Protein AF-A0A933B957-F1 (afdb_monomer)

Sequence (175 aa):
MTDRQQDIEVRQILRGEFEHRHATAPGLLRLWTVPESESFPQLKEVIAIIRPERWQATKTRVQRLRLSACTHHRALGRGRERGLRYLPRQQAAGGVRVRYLPKRLISWIVEETHVEPLVQAIIEVNRTGGVGDGKIFILPVEETIRLRTGDRGTAALRSAPVGETLVGANHAAWQ

Solvent-accessible surface area (backbone atoms only — not comparable to full-atom values): 11618 Å² total; per-residue (Å²): 141,74,93,69,69,71,68,60,68,70,66,61,78,79,65,88,77,94,72,94,73,94,78,92,78,90,84,91,74,88,67,84,76,77,62,98,81,66,77,72,54,61,30,30,35,44,36,39,38,32,44,58,86,48,45,66,61,37,52,58,52,37,41,76,71,71,59,67,70,66,52,73,45,84,42,72,46,73,68,92,72,71,75,72,78,79,56,66,80,82,76,72,79,82,71,92,72,86,70,64,41,76,28,27,40,35,41,31,77,41,48,58,89,48,48,64,63,50,52,50,48,46,44,73,65,47,63,76,89,53,94,74,41,59,55,75,47,80,42,85,33,87,72,40,71,27,86,92,78,67,34,52,45,74,62,38,70,55,74,73,70,93,78,74,76,80,85,80,75,77,96,74,87,87,128

Nearest PDB structures (foldseek):
  2j9d-assembly4_K  TM=9.728E-01  e=3.889E-12  Methanocaldococcus jannaschii
  2j9d-assembly1_A  TM=9.660E-01  e=2.291E-11  Methanocaldococcus jannaschii
  2j9d-assembly4_L  TM=9.189E-01  e=5.337E-12  Methanocaldococcus jannaschii
  2rd5-assembly1_D  TM=8.385E-01  e=4.051E-11  Arabidopsis thaliana
  4usj-assembly1_C  TM=8.627E-01  e=1.320E-09  Chlamydomonas reinhardtii

Radius of gyration: 23.53 Å; Cα contacts (8 Å, |Δi|>4): 178; chains: 1; bounding box: 55×44×79 Å

Mean predicted aligned error: 16.0 Å

Secondary structure (DSSP, 8-state):
--TTSHHHHTTSTTS-----------SS-------TT-PPPSEEEEEEEE-GGGHHHHHHHHHTTT----EEEEEEE--SS-GGGGS-GGG-SS----PPEEEEEEEEEEEHHHHHHHHHHHHHHH--SSTT-EEEEEEEE---B-TTT--BGGGGTSPPPTT------------

pLDDT: mean 71.24, std 24.58, range [30.59, 98.0]

Foldseek 3Di:
DDDPVVVVVVPPVPDDDPDDDDDDDPDDDPPPPDPPPDDFQQKKKKKWKFAPVLVVVLLVLVVVVVQNDKDKDKDWADDPPPPPVPDDPVVPPDDDDPGTDIIMIMIGMDGPVCVVVSVVSLCVRQDPVDPGSTDIDMGGDNKDAQPVPRDMGVRSVDDDPPPDDPPDDDDDDDD

Structure (mmCIF, N/CA/C/O backbone):
data_AF-A0A933B957-F1
#
_entry.id   AF-A0A933B957-F1
#
loop_
_atom_site.group_PDB
_atom_site.id
_atom_site.type_symbol
_atom_site.label_atom_id
_atom_site.label_alt_id
_atom_site.label_comp_id
_atom_site.label_asym_id
_atom_site.label_entity_id
_atom_site.label_seq_id
_atom_site.pdbx_PDB_ins_code
_atom_site.Cartn_x
_atom_site.Cartn_y
_atom_site.Cartn_z
_atom_site.occupancy
_atom_site.B_iso_or_equiv
_atom_site.auth_seq_id
_atom_site.auth_comp_id
_atom_site.auth_asym_id
_atom_site.auth_atom_id
_atom_site.pdbx_PDB_model_num
ATOM 1 N N . MET A 1 1 ? -17.798 -2.075 -45.475 1.00 47.31 1 MET A N 1
ATOM 2 C CA . MET A 1 1 ? -17.661 -1.528 -44.108 1.00 47.31 1 MET A CA 1
ATOM 3 C C . MET A 1 1 ? -16.234 -1.029 -43.961 1.00 47.31 1 MET A C 1
ATOM 5 O O . MET A 1 1 ? -15.334 -1.829 -43.761 1.00 47.31 1 MET A O 1
ATOM 9 N N . THR A 1 2 ? -16.019 0.257 -44.237 1.00 38.81 2 THR A N 1
ATOM 10 C CA . THR A 1 2 ? -14.694 0.866 -44.431 1.00 38.81 2 THR A CA 1
ATOM 11 C C . THR A 1 2 ? -14.280 1.718 -43.236 1.00 38.81 2 THR A C 1
ATOM 13 O O . THR A 1 2 ? -14.980 2.662 -42.885 1.00 38.81 2 THR A O 1
ATOM 16 N N . ASP A 1 3 ? -13.121 1.350 -42.695 1.00 51.38 3 ASP A N 1
ATOM 17 C CA . ASP A 1 3 ? -12.005 2.012 -41.983 1.00 51.38 3 ASP A CA 1
ATOM 18 C C . ASP A 1 3 ? -11.945 3.548 -41.764 1.00 51.38 3 ASP A C 1
ATOM 20 O O . ASP A 1 3 ? -10.929 4.063 -41.31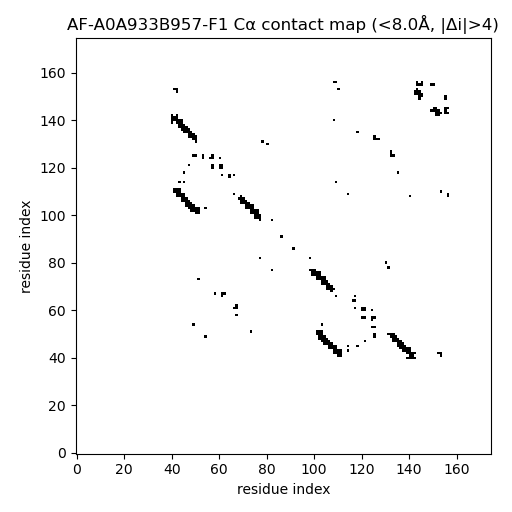9 1.00 51.38 3 ASP A O 1
ATOM 24 N N . ARG A 1 4 ? -12.992 4.328 -42.057 1.00 50.31 4 ARG A N 1
ATOM 25 C CA . ARG A 1 4 ? -13.037 5.789 -41.828 1.00 50.31 4 ARG A CA 1
ATOM 26 C C . ARG A 1 4 ? -13.941 6.218 -40.672 1.00 50.31 4 ARG A C 1
ATOM 28 O O . ARG A 1 4 ? -13.932 7.386 -40.305 1.00 50.31 4 ARG A O 1
ATOM 35 N N . GLN A 1 5 ? -14.709 5.298 -40.089 1.00 40.88 5 GLN A N 1
ATOM 36 C CA . GLN A 1 5 ? -15.617 5.603 -38.974 1.00 40.88 5 GLN A CA 1
ATOM 37 C C . GLN A 1 5 ? -14.985 5.434 -37.588 1.00 40.88 5 GLN A C 1
ATOM 39 O O . GLN A 1 5 ? -15.478 6.029 -36.638 1.00 40.88 5 GLN A O 1
ATOM 44 N N . GLN A 1 6 ? -13.865 4.713 -37.466 1.00 44.50 6 GLN A N 1
ATOM 45 C CA . GLN A 1 6 ? -13.164 4.560 -36.182 1.00 44.50 6 GLN A CA 1
ATOM 46 C C . GLN A 1 6 ? -12.259 5.754 -35.828 1.00 44.50 6 GLN A C 1
ATOM 48 O O . GLN A 1 6 ? -11.933 5.944 -34.660 1.00 44.50 6 GLN A O 1
ATOM 53 N N . ASP A 1 7 ? -11.916 6.611 -36.795 1.00 43.97 7 ASP A N 1
ATOM 54 C CA . ASP A 1 7 ? -11.011 7.753 -36.579 1.00 43.97 7 ASP A CA 1
ATOM 55 C C . ASP A 1 7 ? -11.698 9.019 -36.025 1.00 43.97 7 ASP A C 1
ATOM 57 O O . ASP A 1 7 ? -11.021 9.953 -35.586 1.00 43.97 7 ASP A O 1
ATOM 61 N N . ILE A 1 8 ? -13.037 9.067 -35.999 1.00 42.41 8 ILE A N 1
ATOM 62 C CA . ILE A 1 8 ? -13.790 10.232 -35.497 1.00 42.41 8 ILE A CA 1
ATOM 63 C C . ILE A 1 8 ? -14.070 10.111 -33.986 1.00 42.41 8 ILE A C 1
ATOM 65 O O . ILE A 1 8 ? -13.986 11.113 -33.276 1.00 42.41 8 ILE A O 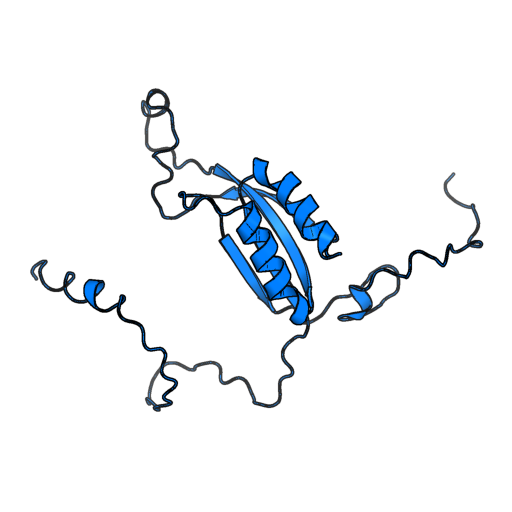1
ATOM 69 N N . GLU A 1 9 ? -14.273 8.899 -33.456 1.00 40.62 9 GLU A N 1
ATOM 70 C CA . GLU A 1 9 ? -14.511 8.681 -32.015 1.00 40.62 9 GLU A CA 1
ATOM 71 C C . GLU A 1 9 ? -13.270 8.924 -31.143 1.00 40.62 9 GLU A C 1
ATOM 73 O O . GLU A 1 9 ? -13.386 9.329 -29.987 1.00 40.62 9 GLU A O 1
ATOM 78 N N . VAL A 1 10 ? -12.062 8.750 -31.687 1.00 40.19 10 VAL A N 1
ATOM 79 C CA . VAL A 1 10 ? -10.824 8.910 -30.904 1.00 40.19 10 VAL A CA 1
ATOM 80 C C . VAL A 1 10 ? -10.488 10.388 -30.655 1.00 40.19 10 VAL A C 1
ATOM 82 O O . VAL A 1 10 ? -9.774 10.712 -29.705 1.00 40.19 10 VAL A O 1
ATOM 85 N N . ARG A 1 11 ? -11.025 11.322 -31.456 1.00 38.75 11 ARG A N 1
ATOM 86 C CA . ARG A 1 11 ? -10.671 12.751 -31.362 1.00 38.75 11 ARG A CA 1
ATOM 87 C C . ARG A 1 11 ? -11.536 13.585 -30.411 1.00 38.75 11 ARG A C 1
ATOM 89 O O . ARG A 1 11 ? -11.118 14.694 -30.086 1.00 38.75 11 ARG A O 1
ATOM 96 N N . GLN A 1 12 ? -12.673 13.089 -29.917 1.00 37.59 12 GLN A N 1
ATOM 97 C CA . GLN A 1 12 ? -13.537 13.864 -29.004 1.00 37.59 12 GLN A CA 1
ATOM 98 C C . GLN A 1 12 ? -13.287 13.618 -27.509 1.00 37.59 12 GLN A C 1
ATOM 100 O O . GLN A 1 12 ? -13.727 14.414 -26.688 1.00 37.59 12 GLN A O 1
ATOM 105 N N . ILE A 1 13 ? -12.498 12.606 -27.136 1.00 43.31 13 ILE A N 1
ATOM 106 C CA . ILE A 1 13 ? -12.193 12.304 -25.722 1.00 43.31 13 ILE A CA 1
ATOM 107 C C . ILE A 1 13 ? -11.243 13.354 -25.087 1.00 43.31 13 ILE A C 1
ATOM 109 O O . ILE A 1 13 ? -11.085 13.400 -23.871 1.00 43.31 13 ILE A O 1
ATOM 113 N N . LEU A 1 14 ? -10.624 14.241 -25.882 1.00 39.47 14 LEU A N 1
ATOM 114 C CA . LEU A 1 14 ? -9.588 15.184 -25.422 1.00 39.47 14 LEU A CA 1
ATOM 115 C C . LEU A 1 14 ? -10.040 16.633 -25.180 1.00 39.47 14 LEU A C 1
ATOM 117 O O . LEU A 1 14 ? -9.188 17.508 -25.025 1.00 39.47 14 LEU A O 1
ATOM 121 N N . ARG A 1 15 ? -11.337 16.929 -25.100 1.00 35.28 15 ARG A N 1
ATOM 122 C CA . ARG A 1 15 ? -11.784 18.233 -24.584 1.00 35.28 15 ARG A CA 1
ATOM 123 C C . ARG A 1 15 ? -12.741 17.994 -23.436 1.00 35.28 15 ARG A C 1
ATOM 125 O O . ARG A 1 15 ? -13.859 17.542 -23.638 1.00 35.28 15 ARG A O 1
ATOM 132 N N . GLY A 1 16 ? -12.210 18.185 -22.233 1.00 40.75 16 GLY A N 1
ATOM 133 C CA . GLY A 1 16 ? -12.948 18.004 -21.001 1.00 40.75 16 GLY A CA 1
ATOM 134 C C . GLY A 1 16 ? -14.135 18.948 -20.911 1.00 40.75 16 GLY A C 1
ATOM 135 O O . GLY A 1 16 ? -14.065 20.066 -21.399 1.00 40.75 16 GLY A O 1
ATOM 136 N N . GLU A 1 17 ? -15.171 18.453 -20.250 1.00 30.59 17 GLU A N 1
ATOM 137 C CA . GLU A 1 17 ? -16.183 19.198 -19.508 1.00 30.59 17 GLU A CA 1
ATOM 138 C C . GLU A 1 17 ? -16.985 18.133 -18.746 1.00 30.59 17 GLU A C 1
ATOM 140 O O . GLU A 1 17 ? -17.862 17.462 -19.284 1.00 30.59 17 GLU A O 1
ATOM 145 N N . PHE A 1 18 ? -16.591 17.879 -17.494 1.00 34.69 18 PHE A N 1
ATOM 146 C CA . PHE A 1 18 ? -17.407 17.104 -16.561 1.00 34.69 18 PHE A CA 1
ATOM 147 C C . PHE A 1 18 ? -18.474 18.051 -16.011 1.00 34.69 18 PHE A C 1
ATOM 149 O O . PHE A 1 18 ? -18.291 18.666 -14.964 1.00 34.69 18 PHE A O 1
ATOM 156 N N . GLU A 1 19 ? -19.578 18.197 -16.740 1.00 31.30 19 GLU A N 1
ATOM 157 C CA . GLU A 1 19 ? -20.789 18.797 -16.191 1.00 31.30 19 GLU A CA 1
ATOM 158 C C . GLU A 1 19 ? -21.721 17.706 -15.664 1.00 31.30 19 GLU A C 1
ATOM 160 O O . GLU A 1 19 ? -22.184 16.822 -16.388 1.00 31.30 19 GLU A O 1
ATOM 165 N N . HIS A 1 20 ? -22.017 17.797 -14.369 1.00 38.69 20 HIS A N 1
ATOM 166 C CA . HIS A 1 20 ? -23.102 17.076 -13.725 1.00 38.69 20 HIS A CA 1
ATOM 167 C C . HIS A 1 20 ? -24.437 17.472 -14.359 1.00 38.69 20 HIS A C 1
ATOM 169 O O . HIS A 1 20 ? -24.988 18.526 -14.045 1.00 38.69 20 HIS A O 1
ATOM 175 N N . ARG A 1 21 ? -25.000 16.614 -15.212 1.00 31.30 21 ARG A N 1
ATOM 176 C CA . ARG A 1 21 ? -26.409 16.713 -15.604 1.00 31.30 21 ARG A CA 1
ATOM 177 C C . ARG A 1 21 ? -27.089 15.353 -15.528 1.00 31.30 21 ARG A C 1
ATOM 179 O O . ARG A 1 21 ? -26.803 14.439 -16.293 1.00 31.30 21 ARG A O 1
ATOM 186 N N . HIS A 1 22 ? -28.004 15.255 -14.568 1.00 42.00 22 HIS A N 1
ATOM 187 C CA . HIS A 1 22 ? -28.983 14.187 -14.447 1.00 42.00 22 HIS A CA 1
ATOM 188 C C . HIS A 1 22 ? -29.941 14.224 -15.645 1.00 42.00 22 HIS A C 1
ATOM 190 O O . HIS A 1 22 ? -30.630 15.221 -15.851 1.00 42.00 22 HIS A O 1
ATOM 196 N N . ALA A 1 23 ? -30.020 13.129 -16.402 1.00 31.77 23 ALA A N 1
ATOM 197 C CA . ALA A 1 23 ? -31.135 12.858 -17.302 1.00 31.77 23 ALA A CA 1
ATOM 198 C C . ALA A 1 23 ? -31.422 11.350 -17.355 1.00 31.77 23 ALA A C 1
ATOM 200 O O . ALA A 1 23 ? -30.548 10.522 -17.602 1.00 31.77 23 ALA A O 1
ATOM 201 N N . THR A 1 24 ? -32.677 11.034 -17.068 1.00 41.81 24 THR A N 1
ATOM 202 C CA . THR A 1 24 ? -33.297 9.720 -16.923 1.00 41.81 24 THR A CA 1
ATOM 203 C C . THR A 1 24 ? -33.454 9.031 -18.283 1.00 41.81 24 THR A C 1
ATOM 205 O O . THR A 1 24 ? -34.109 9.573 -19.169 1.00 41.81 24 THR A O 1
ATOM 208 N N . ALA A 1 25 ? -32.913 7.819 -18.441 1.00 37.91 25 ALA A N 1
ATOM 209 C CA . ALA A 1 25 ? -33.202 6.927 -19.568 1.00 37.91 25 ALA A CA 1
ATOM 210 C C . ALA A 1 25 ? -33.974 5.688 -19.066 1.00 37.91 25 ALA A C 1
ATOM 212 O O . ALA A 1 25 ? -33.533 5.059 -18.099 1.00 37.91 25 ALA A O 1
ATOM 213 N N . PRO A 1 26 ? -35.113 5.313 -19.683 1.00 39.41 26 PRO A N 1
ATOM 214 C CA . PRO A 1 26 ? -35.827 4.093 -19.349 1.00 39.41 26 PRO A CA 1
ATOM 215 C C . PRO A 1 26 ? -35.265 2.927 -20.170 1.00 39.41 26 PRO A C 1
ATOM 217 O O . PRO A 1 26 ? -35.226 2.975 -21.396 1.00 39.41 26 PRO A O 1
ATOM 220 N N . GLY A 1 27 ? -34.874 1.857 -19.480 1.00 42.53 27 GLY A N 1
ATOM 221 C CA . GLY A 1 27 ? -34.557 0.575 -20.104 1.00 42.53 27 GLY A CA 1
ATOM 222 C C . GLY A 1 27 ? -33.078 0.213 -20.052 1.00 42.53 27 GLY A C 1
ATOM 223 O O . GLY A 1 27 ? -32.289 0.608 -20.898 1.00 42.53 27 GLY A O 1
ATOM 224 N N . LEU A 1 28 ? -32.759 -0.655 -19.091 1.00 38.44 28 LEU A N 1
ATOM 225 C CA . LEU A 1 28 ? -31.582 -1.525 -19.099 1.00 38.44 28 LEU A CA 1
ATOM 226 C C . LEU A 1 28 ? -30.221 -0.888 -18.764 1.00 38.44 28 LEU A C 1
ATOM 228 O O . LEU A 1 28 ? -29.243 -1.041 -19.482 1.00 38.44 28 LEU A O 1
ATOM 232 N N . LEU A 1 29 ? -30.136 -0.300 -17.576 1.00 31.23 29 LEU A N 1
ATOM 233 C CA . LEU A 1 29 ? -28.992 -0.433 -16.670 1.00 31.23 29 LEU A CA 1
ATOM 234 C C . LEU A 1 29 ? -29.526 -0.084 -15.283 1.00 31.23 29 LEU A C 1
ATOM 236 O O . LEU A 1 29 ? -29.773 1.082 -14.986 1.00 31.23 29 LEU A O 1
ATOM 240 N N . ARG A 1 30 ? -29.751 -1.090 -14.426 1.00 34.72 30 ARG A N 1
ATOM 241 C CA . ARG A 1 30 ? -29.856 -0.825 -12.986 1.00 34.72 30 ARG A CA 1
ATOM 242 C C . ARG A 1 30 ? -28.470 -0.365 -12.537 1.00 34.72 30 ARG A C 1
ATOM 244 O O . ARG A 1 30 ? -27.649 -1.168 -12.109 1.00 34.72 30 ARG A O 1
ATOM 251 N N . LEU A 1 31 ? -28.211 0.932 -12.692 1.00 33.47 31 LEU A N 1
ATOM 252 C CA . LEU A 1 31 ? -27.312 1.668 -11.821 1.00 33.47 31 LEU A CA 1
ATOM 253 C C . LEU A 1 31 ? -27.755 1.313 -10.406 1.00 33.47 31 LEU A C 1
ATOM 255 O O . LEU A 1 31 ? -28.906 1.563 -10.041 1.00 33.47 31 LEU A O 1
ATOM 259 N N . TRP A 1 32 ? -26.883 0.640 -9.660 1.00 42.00 32 TRP A N 1
ATOM 260 C CA . TRP A 1 32 ? -27.073 0.448 -8.232 1.00 42.00 32 TRP A CA 1
ATOM 261 C C . TRP A 1 32 ? -27.318 1.834 -7.630 1.00 42.00 32 TRP A C 1
ATOM 263 O O . TRP A 1 32 ? -26.413 2.663 -7.561 1.00 42.00 32 TRP A O 1
ATOM 273 N N . THR A 1 33 ? -28.581 2.128 -7.329 1.00 43.88 33 THR A N 1
ATOM 274 C CA . THR A 1 33 ? -28.971 3.371 -6.677 1.00 43.88 33 THR A CA 1
ATOM 275 C C . THR A 1 33 ? -28.595 3.172 -5.222 1.00 43.88 33 THR A C 1
ATOM 277 O O . THR A 1 33 ? -29.219 2.367 -4.535 1.00 43.88 33 THR A O 1
ATOM 280 N N . VAL A 1 34 ? -27.512 3.823 -4.801 1.00 48.22 34 VAL A N 1
ATOM 281 C CA . VAL A 1 34 ? -27.069 3.809 -3.407 1.00 48.22 34 VAL A CA 1
ATOM 282 C C . VAL A 1 34 ? -28.146 4.545 -2.604 1.00 48.22 34 VAL A C 1
ATOM 284 O O . VAL A 1 34 ? -28.445 5.693 -2.943 1.00 48.22 34 VAL A O 1
ATOM 287 N N . PRO A 1 35 ? -28.787 3.912 -1.608 1.00 45.38 35 PRO A N 1
ATOM 288 C CA . PRO A 1 35 ? -29.744 4.607 -0.764 1.00 45.38 35 PRO A CA 1
ATOM 289 C C . PRO A 1 35 ? -29.026 5.736 -0.020 1.00 45.38 35 PRO A C 1
ATOM 291 O O . PRO A 1 35 ? -27.942 5.550 0.527 1.00 45.38 35 PRO A O 1
ATOM 294 N N . GLU A 1 36 ? -29.654 6.909 0.019 1.00 54.62 36 GLU A N 1
ATOM 295 C CA . GLU A 1 36 ? -29.142 8.164 0.602 1.00 54.62 36 GLU A CA 1
ATOM 296 C C . GLU A 1 36 ? -28.874 8.082 2.127 1.00 54.62 36 GLU A C 1
ATOM 298 O O . GLU A 1 36 ? -28.482 9.059 2.758 1.00 54.62 36 GLU A O 1
ATOM 303 N N . SER A 1 37 ? -29.062 6.900 2.725 1.00 50.66 37 SER A N 1
ATOM 304 C CA . SER A 1 37 ? -28.876 6.586 4.142 1.00 50.66 37 SER A CA 1
ATOM 305 C C . SER A 1 37 ? -27.683 5.668 4.448 1.00 50.66 37 SER A C 1
ATOM 307 O O . SER A 1 37 ? -27.497 5.308 5.609 1.00 50.66 37 SER A O 1
ATOM 309 N N . GLU A 1 38 ? -26.889 5.242 3.459 1.00 48.28 38 GLU A N 1
ATOM 310 C CA . GLU A 1 38 ? -25.696 4.426 3.720 1.00 48.28 38 GLU A CA 1
ATOM 311 C C . GLU A 1 38 ? -24.470 5.308 3.965 1.00 48.28 38 GLU A C 1
ATOM 313 O O . GLU A 1 38 ? -23.891 5.908 3.059 1.00 48.28 38 GLU A O 1
ATOM 318 N N . SER A 1 39 ? -24.064 5.378 5.232 1.00 54.75 39 SER A N 1
ATOM 319 C CA . SER A 1 39 ? -22.780 5.918 5.667 1.00 54.75 39 SER A CA 1
ATOM 320 C C . SER A 1 39 ? -21.664 5.333 4.799 1.00 54.75 39 SER A C 1
ATOM 322 O O . SER A 1 39 ? -21.439 4.121 4.824 1.00 54.75 39 SER A O 1
ATOM 324 N N . PHE A 1 40 ? -20.938 6.165 4.047 1.00 54.50 40 PHE A N 1
ATOM 325 C CA . PHE A 1 40 ? -19.753 5.682 3.340 1.00 54.50 40 PHE A CA 1
ATOM 326 C C . PHE A 1 40 ? -18.802 5.015 4.342 1.00 54.50 40 PHE A C 1
ATOM 328 O O . PHE A 1 40 ? -18.585 5.566 5.430 1.00 54.50 40 PHE A O 1
ATOM 335 N N . PRO A 1 41 ? -18.206 3.857 4.000 1.00 65.31 41 PRO A N 1
ATOM 336 C CA . PRO A 1 41 ? -17.213 3.252 4.866 1.00 65.31 41 PRO A CA 1
ATOM 337 C C . PRO A 1 41 ? -16.082 4.258 5.074 1.00 65.31 41 PRO A C 1
ATOM 339 O O . PRO A 1 41 ? -15.462 4.711 4.109 1.00 65.31 41 PRO A O 1
ATOM 342 N N . GLN A 1 42 ? -15.831 4.608 6.339 1.00 83.62 42 GLN A N 1
ATOM 343 C CA . GLN A 1 42 ? -14.778 5.553 6.731 1.00 83.62 42 GLN A CA 1
ATOM 344 C C . GLN A 1 42 ? -13.370 5.003 6.465 1.00 83.62 42 GLN A C 1
ATOM 346 O O . GLN A 1 42 ? -12.389 5.728 6.612 1.00 83.62 42 GLN A O 1
ATOM 351 N N . LEU A 1 43 ? -13.272 3.724 6.099 1.00 92.25 43 LEU A N 1
ATOM 352 C CA . LEU A 1 43 ? -12.042 3.004 5.831 1.00 92.25 43 LEU A CA 1
ATOM 353 C C . LEU A 1 43 ? -11.936 2.650 4.349 1.00 92.25 43 LEU A C 1
ATOM 355 O O . LEU A 1 43 ? -12.910 2.237 3.714 1.00 92.25 43 LEU A O 1
ATOM 359 N N . LYS A 1 44 ? -10.719 2.752 3.821 1.00 94.88 44 LYS A N 1
ATOM 360 C CA . LYS A 1 44 ? -10.363 2.353 2.462 1.00 94.88 44 LYS A CA 1
ATOM 361 C C . LYS A 1 44 ? -9.130 1.473 2.458 1.00 94.88 44 LYS A C 1
ATOM 363 O O . LYS A 1 44 ? -8.217 1.646 3.266 1.00 94.88 44 LYS A O 1
ATOM 368 N N . GLU A 1 45 ? -9.084 0.577 1.484 1.00 96.62 45 GLU A N 1
ATOM 369 C CA . GLU A 1 45 ? -7.882 -0.150 1.115 1.00 96.62 45 GLU A CA 1
ATOM 370 C C . GLU A 1 45 ? -7.226 0.538 -0.081 1.00 96.62 45 GLU A C 1
ATOM 372 O O . GLU A 1 45 ? -7.815 0.647 -1.157 1.00 96.62 45 GLU A O 1
ATOM 377 N N . VAL A 1 46 ? -5.987 0.988 0.104 1.00 97.50 46 VAL A N 1
ATOM 378 C CA . VAL A 1 46 ? -5.141 1.532 -0.957 1.00 97.50 46 VAL A CA 1
ATOM 379 C C . VAL A 1 46 ? -4.147 0.456 -1.378 1.00 97.50 46 VAL A C 1
ATOM 381 O O . VAL A 1 46 ? -3.190 0.156 -0.660 1.00 97.50 46 VAL A O 1
ATOM 384 N N . ILE A 1 47 ? -4.359 -0.115 -2.564 1.00 98.00 47 ILE A N 1
ATOM 385 C CA . ILE A 1 47 ? -3.493 -1.139 -3.151 1.00 98.00 47 ILE A CA 1
ATOM 386 C C . ILE A 1 47 ? -2.582 -0.494 -4.191 1.00 98.00 47 ILE A C 1
ATOM 388 O O . ILE A 1 47 ? -3.038 -0.077 -5.252 1.00 98.00 47 ILE A O 1
ATOM 392 N N . ALA A 1 48 ? -1.277 -0.470 -3.940 1.00 97.44 48 ALA A N 1
ATOM 393 C CA . ALA A 1 48 ? -0.280 0.009 -4.888 1.00 97.44 48 ALA A CA 1
ATOM 394 C C . ALA A 1 48 ? 0.507 -1.155 -5.502 1.00 97.44 48 ALA A C 1
ATOM 396 O O . ALA A 1 48 ? 1.139 -1.945 -4.800 1.00 97.44 48 ALA A O 1
ATOM 397 N N . ILE A 1 49 ? 0.528 -1.229 -6.832 1.00 96.44 49 ILE A N 1
ATOM 398 C CA . ILE A 1 49 ? 1.389 -2.137 -7.593 1.00 96.44 49 ILE A CA 1
ATOM 399 C C . ILE A 1 49 ? 2.501 -1.308 -8.221 1.00 96.44 49 ILE A C 1
ATOM 401 O O . ILE A 1 49 ? 2.270 -0.644 -9.227 1.00 96.44 49 ILE A O 1
ATOM 405 N N . ILE A 1 50 ? 3.705 -1.374 -7.658 1.00 95.62 50 ILE A N 1
ATOM 406 C CA . ILE A 1 50 ? 4.851 -0.537 -8.046 1.00 95.62 50 ILE A CA 1
ATOM 407 C C . ILE A 1 50 ? 6.050 -1.373 -8.506 1.00 95.62 50 ILE A C 1
ATOM 409 O O . ILE A 1 50 ? 6.058 -2.611 -8.430 1.00 95.62 50 ILE A O 1
ATOM 413 N N . ARG A 1 51 ? 7.097 -0.699 -8.991 1.00 94.19 51 ARG A N 1
ATOM 414 C CA . ARG A 1 51 ? 8.376 -1.351 -9.293 1.00 94.19 51 ARG A CA 1
ATOM 415 C C . ARG A 1 51 ? 9.094 -1.807 -8.008 1.00 94.19 51 ARG A C 1
ATOM 417 O O . ARG A 1 51 ? 9.125 -1.043 -7.040 1.00 94.19 51 ARG A O 1
ATOM 424 N N . PRO A 1 52 ? 9.690 -3.016 -7.969 1.00 94.50 52 PRO A N 1
ATOM 425 C CA . PRO A 1 52 ? 10.300 -3.558 -6.753 1.00 94.50 52 PRO A CA 1
ATOM 426 C C . PRO A 1 52 ? 11.374 -2.666 -6.118 1.00 94.50 52 PRO A C 1
ATOM 428 O O . PRO A 1 52 ? 11.417 -2.558 -4.895 1.00 94.50 52 PRO A O 1
ATOM 431 N N . GLU A 1 53 ? 12.208 -2.013 -6.925 1.00 94.31 53 GLU A N 1
ATOM 432 C CA . GLU A 1 53 ? 13.312 -1.163 -6.470 1.00 94.31 53 GLU A CA 1
ATOM 433 C C . GLU A 1 53 ? 12.845 0.150 -5.822 1.00 94.31 53 GLU A C 1
ATOM 435 O O . GLU A 1 53 ? 13.569 0.742 -5.026 1.00 94.31 53 GLU A O 1
ATOM 440 N N . ARG A 1 54 ? 11.608 0.587 -6.094 1.00 95.06 54 ARG A N 1
ATOM 441 C CA . ARG A 1 54 ? 11.026 1.799 -5.494 1.00 95.06 54 ARG A CA 1
ATOM 442 C C . ARG A 1 54 ? 10.397 1.562 -4.125 1.00 95.06 54 ARG A C 1
ATOM 444 O O . ARG A 1 54 ? 10.033 2.526 -3.448 1.00 95.06 54 ARG A O 1
ATOM 451 N N . TRP A 1 55 ? 10.287 0.306 -3.690 1.00 94.94 55 TRP A N 1
ATOM 452 C CA . TRP A 1 55 ? 9.654 -0.042 -2.420 1.00 94.94 55 TRP A CA 1
ATOM 453 C C . TRP A 1 55 ? 10.293 0.678 -1.230 1.00 94.94 55 TRP A C 1
ATOM 455 O O . TRP A 1 55 ? 9.583 1.308 -0.451 1.00 94.94 55 TRP A O 1
ATOM 465 N N . GLN A 1 56 ? 11.623 0.647 -1.117 1.00 95.50 56 GLN A N 1
ATOM 466 C CA . GLN A 1 56 ? 12.311 1.229 0.036 1.00 95.50 56 GLN A CA 1
ATOM 467 C C . GLN A 1 56 ? 12.074 2.742 0.138 1.00 95.50 56 GLN A C 1
ATOM 469 O O . GLN A 1 56 ? 11.761 3.247 1.213 1.00 95.50 56 GLN A O 1
ATOM 474 N N . ALA A 1 57 ? 12.147 3.457 -0.988 1.00 96.12 57 ALA A N 1
ATOM 475 C CA . ALA A 1 57 ? 11.863 4.889 -1.037 1.00 96.12 57 ALA A CA 1
ATOM 476 C C . ALA A 1 57 ? 10.391 5.194 -0.702 1.00 96.12 57 ALA A C 1
ATOM 478 O O . ALA A 1 57 ? 10.107 6.133 0.042 1.00 96.12 57 ALA A O 1
ATOM 479 N N . THR A 1 58 ? 9.462 4.370 -1.199 1.00 96.25 58 THR A N 1
ATOM 480 C CA . THR A 1 58 ? 8.021 4.516 -0.932 1.00 96.25 58 THR A CA 1
ATOM 481 C C . THR A 1 58 ? 7.735 4.331 0.556 1.00 96.25 58 THR A C 1
ATOM 483 O O . THR A 1 58 ? 7.082 5.174 1.165 1.00 96.25 58 THR A O 1
ATOM 486 N N . LYS A 1 59 ? 8.304 3.287 1.173 1.00 95.06 59 LYS A N 1
ATOM 487 C CA . LYS A 1 59 ? 8.199 3.029 2.614 1.00 95.06 59 LYS A CA 1
ATOM 488 C C . LYS A 1 59 ? 8.668 4.233 3.434 1.00 95.06 59 LYS A C 1
ATOM 490 O O . LYS A 1 59 ? 7.936 4.684 4.310 1.00 95.06 59 LYS A O 1
ATOM 495 N N . THR A 1 60 ? 9.843 4.786 3.129 1.00 95.50 60 THR A N 1
ATOM 496 C CA . THR A 1 60 ? 10.382 5.956 3.842 1.00 95.50 60 THR A CA 1
ATOM 497 C C . THR A 1 60 ? 9.489 7.189 3.686 1.00 95.50 60 THR A C 1
ATOM 499 O O . THR A 1 60 ? 9.269 7.919 4.652 1.00 95.50 60 THR A O 1
ATOM 502 N N . ARG A 1 61 ? 8.940 7.435 2.490 1.00 95.56 61 ARG A N 1
ATOM 503 C CA . ARG A 1 61 ? 8.042 8.574 2.251 1.00 95.56 61 ARG A CA 1
ATOM 504 C C . ARG A 1 61 ? 6.731 8.441 3.025 1.00 95.56 61 ARG A C 1
ATOM 506 O O . ARG A 1 61 ? 6.306 9.413 3.645 1.00 95.56 61 ARG A O 1
ATOM 513 N N . VAL A 1 62 ? 6.125 7.256 3.015 1.00 93.81 62 VAL A N 1
ATOM 514 C CA . VAL A 1 62 ? 4.859 6.975 3.707 1.00 93.81 62 VAL A CA 1
ATOM 515 C C . VAL A 1 62 ? 5.036 6.974 5.231 1.00 93.81 62 VAL A C 1
ATOM 517 O O . VAL A 1 62 ? 4.164 7.448 5.954 1.00 93.81 62 VAL A O 1
ATOM 520 N N . GLN A 1 63 ? 6.198 6.554 5.744 1.00 92.75 63 GLN A N 1
ATOM 521 C CA . GLN A 1 63 ? 6.522 6.670 7.171 1.00 92.75 63 GLN A CA 1
ATOM 522 C C . GLN A 1 63 ? 6.454 8.116 7.687 1.00 92.75 63 GLN A C 1
ATOM 524 O O . GLN A 1 63 ? 6.034 8.327 8.823 1.00 92.75 63 GLN A O 1
ATOM 529 N N . ARG A 1 64 ? 6.786 9.120 6.861 1.00 92.50 64 ARG A N 1
ATOM 530 C CA . ARG A 1 64 ? 6.655 10.544 7.233 1.00 92.50 64 ARG A CA 1
ATOM 531 C C . ARG A 1 64 ? 5.201 10.980 7.436 1.00 92.50 64 ARG A C 1
ATOM 533 O O . ARG A 1 64 ? 4.966 11.956 8.135 1.00 92.50 64 ARG A O 1
ATOM 540 N N . LEU A 1 65 ? 4.246 10.243 6.868 1.00 89.44 65 LEU A N 1
ATOM 541 C CA . LEU A 1 65 ? 2.809 10.435 7.076 1.00 89.44 65 LEU A CA 1
ATOM 542 C C . LEU A 1 65 ? 2.273 9.647 8.282 1.00 89.44 65 LEU A C 1
ATOM 544 O O . LEU A 1 65 ? 1.076 9.666 8.528 1.00 89.44 65 LEU A O 1
ATOM 548 N N . ARG A 1 66 ? 3.134 8.932 9.025 1.00 90.31 66 ARG A N 1
ATOM 549 C CA . ARG A 1 66 ? 2.754 8.020 10.124 1.00 90.31 66 ARG A CA 1
ATOM 550 C C . ARG A 1 66 ? 1.851 6.847 9.694 1.00 90.31 66 ARG A C 1
ATOM 552 O O . ARG A 1 66 ? 1.242 6.205 10.539 1.00 90.31 66 ARG A O 1
ATOM 559 N N . LEU A 1 67 ? 1.844 6.497 8.404 1.00 88.75 67 LEU A N 1
ATOM 560 C CA . LEU A 1 67 ? 1.063 5.390 7.821 1.00 88.75 67 LEU A CA 1
ATOM 561 C C . LEU A 1 67 ? 1.939 4.150 7.545 1.00 88.75 67 LEU A C 1
ATOM 563 O O . LEU A 1 67 ? 1.955 3.588 6.451 1.00 88.75 67 LEU A O 1
ATOM 567 N N . SER A 1 68 ? 2.760 3.747 8.518 1.00 81.44 68 SER A N 1
ATOM 568 C CA . SER A 1 68 ? 3.791 2.715 8.317 1.00 81.44 68 SER A CA 1
ATOM 569 C C . SER A 1 68 ? 3.256 1.276 8.275 1.00 81.44 68 SER A C 1
ATOM 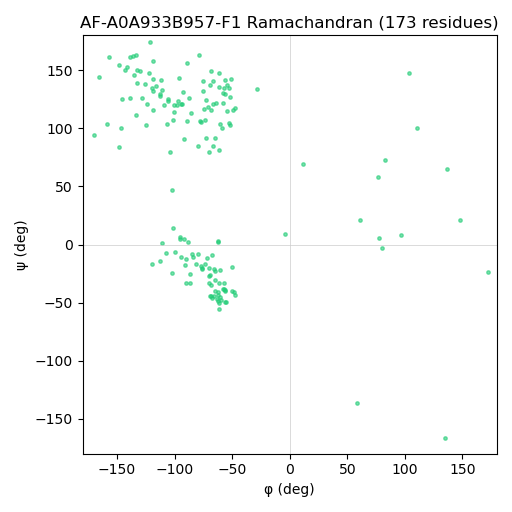571 O O . SER A 1 68 ? 3.932 0.400 7.730 1.00 81.44 68 SER A O 1
ATOM 573 N N . ALA A 1 69 ? 2.066 1.030 8.832 1.00 90.88 69 ALA A N 1
ATOM 574 C CA . ALA A 1 69 ? 1.429 -0.282 8.850 1.00 90.88 69 ALA A CA 1
ATOM 575 C C . ALA A 1 69 ? 0.878 -0.637 7.460 1.00 90.88 69 ALA A C 1
ATOM 577 O O . ALA A 1 69 ? 0.001 0.042 6.935 1.00 90.88 69 ALA A O 1
ATOM 578 N N . CYS A 1 70 ? 1.415 -1.699 6.862 1.00 94.12 70 CYS A N 1
ATOM 579 C CA . CYS A 1 70 ? 0.996 -2.208 5.560 1.00 94.12 70 CYS A CA 1
ATOM 580 C C . CYS A 1 70 ? 1.360 -3.679 5.398 1.00 94.12 70 CYS A C 1
ATOM 582 O O . CYS A 1 70 ? 2.268 -4.185 6.063 1.00 94.12 70 CYS A O 1
ATOM 584 N N . THR A 1 71 ? 0.703 -4.330 4.445 1.00 96.62 71 THR A N 1
ATOM 585 C CA . THR A 1 71 ? 1.045 -5.677 3.990 1.00 96.62 71 THR A CA 1
ATOM 586 C C . THR A 1 71 ? 1.587 -5.587 2.571 1.00 96.62 71 THR A C 1
ATOM 588 O O . THR A 1 71 ? 1.003 -4.916 1.724 1.00 96.62 71 THR A O 1
ATOM 591 N N . HIS A 1 72 ? 2.707 -6.253 2.276 1.00 96.12 72 HIS A N 1
ATOM 592 C CA . HIS A 1 72 ? 3.270 -6.253 0.925 1.00 96.12 72 HIS A CA 1
ATOM 593 C C . HIS A 1 72 ? 3.710 -7.640 0.451 1.00 96.12 72 HIS A C 1
ATOM 595 O O . HIS A 1 72 ? 4.310 -8.416 1.195 1.00 96.12 72 HIS A O 1
ATOM 601 N N . HIS A 1 73 ? 3.568 -7.902 -0.847 1.00 95.88 73 HIS A N 1
ATOM 602 C CA . HIS A 1 73 ? 3.950 -9.162 -1.483 1.00 95.88 73 HIS A CA 1
ATOM 603 C C . HIS A 1 73 ? 4.752 -8.935 -2.767 1.00 95.88 73 HIS A C 1
ATOM 605 O O . HIS A 1 73 ? 4.603 -7.928 -3.466 1.00 95.88 73 HIS A O 1
ATOM 611 N N . ARG A 1 74 ? 5.644 -9.881 -3.080 1.00 95.56 74 ARG A N 1
ATOM 612 C CA . ARG A 1 74 ? 6.266 -9.954 -4.409 1.00 95.56 74 ARG A CA 1
ATOM 613 C C . ARG A 1 74 ? 5.222 -10.518 -5.370 1.00 95.56 74 ARG A C 1
ATOM 615 O O . ARG A 1 74 ? 4.608 -11.530 -5.057 1.00 95.56 74 ARG A O 1
ATOM 622 N N . ALA A 1 75 ? 5.042 -9.877 -6.517 1.00 92.75 75 ALA A N 1
ATOM 623 C CA . ALA A 1 75 ? 4.061 -10.278 -7.517 1.00 92.75 75 ALA A CA 1
ATOM 624 C C . ALA A 1 75 ? 4.678 -10.291 -8.919 1.00 92.75 75 ALA A C 1
ATOM 626 O O . ALA A 1 75 ? 5.728 -9.694 -9.168 1.00 92.75 75 ALA A O 1
ATOM 627 N N . LEU A 1 76 ? 3.996 -10.958 -9.845 1.00 90.38 76 LEU A N 1
ATOM 628 C CA . LEU A 1 76 ? 4.282 -10.924 -11.273 1.00 90.38 76 LEU A CA 1
ATOM 629 C C . LEU A 1 76 ? 3.118 -10.223 -11.972 1.00 90.38 76 LEU A C 1
ATOM 631 O O . LEU A 1 76 ? 1.962 -10.572 -11.757 1.00 90.38 76 LEU A O 1
ATOM 635 N N . GLY A 1 77 ? 3.412 -9.215 -12.789 1.00 86.38 77 GLY A N 1
ATOM 636 C CA . GLY A 1 77 ? 2.388 -8.403 -13.437 1.00 86.38 77 GLY A CA 1
ATOM 637 C C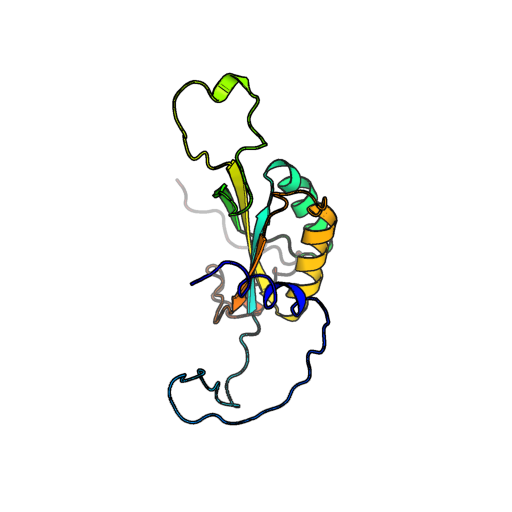 . GLY A 1 77 ? 2.758 -8.029 -14.863 1.00 86.38 77 GLY A C 1
ATOM 638 O O . GLY A 1 77 ? 3.933 -7.919 -15.221 1.00 86.38 77 GLY A O 1
ATOM 639 N N . ARG A 1 78 ? 1.739 -7.810 -15.692 1.00 82.50 78 ARG A N 1
ATOM 640 C CA . ARG A 1 78 ? 1.897 -7.318 -17.060 1.00 82.50 78 ARG A CA 1
ATOM 641 C C . ARG A 1 78 ? 0.820 -6.276 -17.353 1.00 82.50 78 ARG A C 1
ATOM 643 O O . ARG A 1 78 ? -0.363 -6.539 -17.177 1.00 82.50 78 ARG A O 1
ATOM 650 N N . GLY A 1 79 ? 1.238 -5.093 -17.801 1.00 77.94 79 GLY A N 1
ATOM 651 C CA . GLY A 1 79 ? 0.327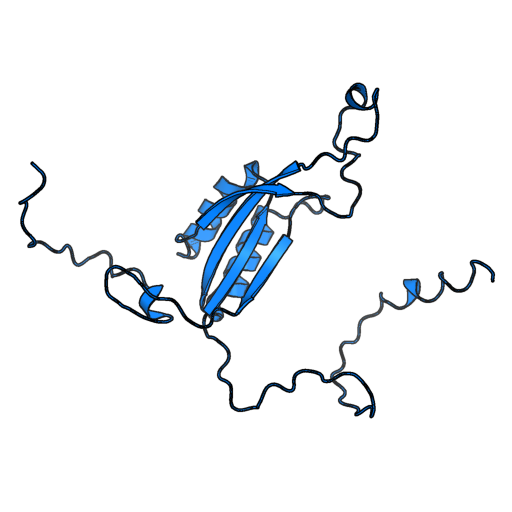 -4.074 -18.325 1.00 77.94 79 GLY A CA 1
ATOM 652 C C . GLY A 1 79 ? -0.102 -4.376 -19.766 1.00 77.94 79 GLY A C 1
ATOM 653 O O . GLY A 1 79 ? 0.548 -5.156 -20.464 1.00 77.94 79 GLY A O 1
ATOM 654 N N . ARG A 1 80 ? -1.182 -3.733 -20.226 1.00 69.88 80 ARG A N 1
ATOM 655 C CA . ARG A 1 80 ? -1.656 -3.840 -21.622 1.00 69.88 80 ARG A CA 1
ATOM 656 C C . ARG A 1 80 ? -0.699 -3.167 -22.615 1.00 69.88 80 ARG A C 1
ATOM 658 O O . ARG A 1 80 ? -0.594 -3.593 -23.760 1.00 69.88 80 ARG A O 1
ATOM 665 N N . GLU A 1 81 ? 0.056 -2.172 -22.164 1.00 61.94 81 GLU A N 1
ATOM 666 C CA . GLU A 1 81 ? 1.045 -1.466 -22.974 1.00 61.94 81 GLU A CA 1
ATOM 667 C C . GLU A 1 81 ? 2.330 -2.292 -23.110 1.00 61.94 81 GLU A C 1
ATOM 669 O O . GLU A 1 81 ? 3.089 -2.469 -22.160 1.00 61.94 81 GLU A O 1
ATOM 674 N N . ARG A 1 82 ? 2.517 -2.861 -24.310 1.00 53.50 82 ARG A N 1
ATOM 675 C CA . ARG A 1 82 ? 3.735 -3.465 -24.893 1.00 53.50 82 ARG A CA 1
ATOM 676 C C . ARG A 1 82 ? 4.919 -3.700 -23.929 1.00 53.50 82 ARG A C 1
ATOM 678 O O . ARG A 1 82 ? 6.006 -3.163 -24.120 1.00 53.50 82 ARG A O 1
ATOM 685 N N . GLY A 1 83 ? 4.772 -4.646 -22.998 1.00 47.91 83 GLY A N 1
ATOM 686 C CA . GLY A 1 83 ? 5.874 -5.179 -22.173 1.00 47.91 83 GLY A CA 1
ATOM 687 C C . GLY A 1 83 ? 7.003 -5.887 -22.950 1.00 47.91 83 GLY A C 1
ATOM 688 O O . GLY A 1 83 ? 7.934 -6.396 -22.336 1.00 47.91 83 GLY A O 1
ATOM 689 N N . LEU A 1 84 ? 6.942 -5.926 -24.289 1.00 46.66 84 LEU A N 1
ATOM 690 C CA . LEU A 1 84 ? 7.964 -6.523 -25.155 1.00 46.66 84 LEU A CA 1
ATOM 691 C C . LEU A 1 84 ? 9.219 -5.654 -25.334 1.00 46.66 84 LEU A C 1
ATOM 693 O O . LEU A 1 84 ? 10.252 -6.183 -25.731 1.00 46.66 84 LEU A O 1
ATOM 697 N N . ARG A 1 85 ? 9.1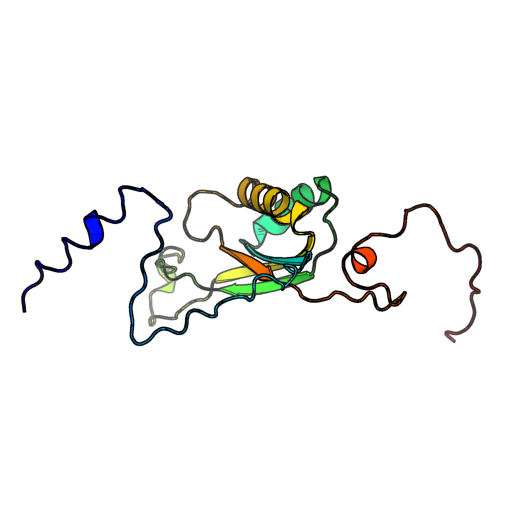70 -4.342 -25.056 1.00 48.06 85 ARG A N 1
ATOM 698 C CA . ARG A 1 85 ? 10.317 -3.449 -25.324 1.00 48.06 85 ARG A CA 1
ATOM 699 C C . ARG A 1 85 ? 11.432 -3.511 -24.272 1.00 48.06 85 ARG A C 1
ATOM 701 O O . ARG A 1 85 ? 12.481 -2.921 -24.490 1.00 48.06 85 ARG A O 1
ATOM 708 N N . TYR A 1 86 ? 11.213 -4.212 -23.158 1.00 46.50 86 TYR A N 1
ATOM 709 C CA . TYR A 1 86 ? 12.170 -4.312 -22.047 1.00 46.50 86 TYR A CA 1
ATOM 710 C C . TYR A 1 86 ? 13.080 -5.551 -22.103 1.00 46.50 86 TYR A C 1
ATOM 712 O O . TYR A 1 86 ? 13.854 -5.780 -21.175 1.00 46.50 86 TYR A O 1
ATOM 720 N N . LEU A 1 87 ? 13.002 -6.363 -23.163 1.00 49.75 87 LEU A N 1
ATOM 721 C CA . LEU A 1 87 ? 13.929 -7.476 -23.361 1.00 49.75 87 LEU A CA 1
ATOM 722 C C . LEU A 1 87 ? 15.115 -7.029 -24.229 1.00 49.75 87 LEU A C 1
ATOM 724 O O . LEU A 1 87 ? 14.898 -6.477 -25.312 1.00 49.75 87 LEU A O 1
ATOM 728 N N . PRO A 1 88 ? 16.365 -7.308 -23.815 1.00 48.59 88 PRO A N 1
ATOM 729 C CA . PRO A 1 88 ? 17.496 -7.304 -24.728 1.00 48.59 88 PRO A CA 1
ATOM 730 C C . PRO A 1 88 ? 17.176 -8.213 -25.919 1.00 48.59 88 PRO A C 1
ATOM 732 O O . PRO A 1 88 ? 16.690 -9.334 -25.747 1.00 48.59 88 PRO A O 1
ATOM 735 N N . ARG A 1 89 ? 17.460 -7.725 -27.131 1.00 55.47 89 ARG A N 1
ATOM 736 C CA . ARG A 1 89 ? 17.134 -8.351 -28.427 1.00 55.47 89 ARG A CA 1
ATOM 737 C C . ARG A 1 89 ? 17.554 -9.832 -28.543 1.00 55.47 89 ARG A C 1
ATOM 739 O O . ARG A 1 89 ? 17.001 -10.555 -29.360 1.00 55.47 89 ARG A O 1
ATOM 746 N N . GLN A 1 90 ? 18.473 -10.298 -27.697 1.00 50.28 90 GLN A N 1
ATOM 747 C CA . GLN A 1 90 ? 19.005 -11.664 -27.684 1.00 50.28 90 GLN A CA 1
ATOM 748 C C . GLN A 1 90 ? 18.044 -12.741 -27.135 1.00 50.28 90 GLN A C 1
ATOM 750 O O . GLN A 1 90 ? 18.253 -13.914 -27.414 1.00 50.28 90 GLN A O 1
ATOM 755 N N . GLN A 1 91 ? 16.970 -12.393 -26.408 1.00 50.12 91 GLN A N 1
ATOM 756 C CA . GLN A 1 91 ? 15.991 -13.382 -25.897 1.00 50.12 91 GLN A CA 1
ATOM 757 C C . GLN A 1 91 ? 14.758 -13.575 -26.801 1.00 50.12 91 GLN A C 1
ATOM 759 O O . GLN A 1 91 ? 13.821 -14.276 -26.425 1.00 50.12 91 GLN A O 1
ATOM 764 N N . ALA A 1 92 ? 14.740 -12.960 -27.989 1.00 50.12 92 ALA A N 1
ATOM 765 C CA . ALA A 1 92 ? 13.628 -13.043 -28.942 1.00 50.12 92 ALA A CA 1
ATOM 766 C C . ALA A 1 92 ? 13.763 -14.185 -29.975 1.00 50.12 92 ALA A C 1
ATOM 768 O O . ALA A 1 92 ? 12.926 -14.301 -30.867 1.00 50.12 92 ALA A O 1
ATOM 769 N N . ALA A 1 93 ? 14.788 -15.035 -29.865 1.00 47.69 93 ALA A N 1
ATOM 770 C CA . ALA A 1 93 ? 14.944 -16.231 -30.689 1.00 47.69 93 ALA A CA 1
ATOM 771 C C . ALA A 1 93 ? 14.298 -17.437 -29.978 1.00 47.69 93 ALA A C 1
ATOM 773 O O . ALA A 1 93 ? 14.946 -18.084 -29.162 1.00 47.69 93 ALA A O 1
ATOM 774 N N . GLY A 1 94 ? 13.011 -17.717 -30.233 1.00 48.28 94 GLY A N 1
ATOM 775 C CA . GLY A 1 94 ? 12.390 -18.968 -29.751 1.00 48.28 94 GLY A CA 1
ATOM 776 C C . GLY A 1 94 ? 10.902 -18.964 -29.378 1.00 48.28 94 GLY A C 1
ATOM 777 O O . GLY A 1 94 ? 10.473 -19.842 -28.636 1.00 48.28 94 GLY A O 1
ATOM 778 N N . GLY A 1 95 ? 10.098 -18.017 -29.869 1.00 45.78 95 GLY A N 1
ATOM 779 C CA . GLY A 1 95 ? 8.642 -18.011 -29.661 1.00 45.78 95 GLY A CA 1
ATOM 780 C C . GLY A 1 95 ? 8.175 -16.996 -28.614 1.00 45.78 95 GLY A C 1
ATOM 781 O O . GLY A 1 95 ? 8.886 -16.661 -27.667 1.00 45.78 95 GLY A O 1
ATOM 782 N N . VAL A 1 96 ? 6.971 -16.453 -28.819 1.00 46.97 96 VAL A N 1
ATOM 783 C CA . VAL A 1 96 ? 6.398 -15.342 -28.041 1.00 46.97 96 VAL A CA 1
ATOM 784 C C . VAL A 1 96 ? 6.046 -15.808 -26.625 1.00 46.97 96 VAL A C 1
ATOM 786 O O . VAL A 1 96 ? 4.895 -16.086 -26.299 1.00 46.97 96 VAL A O 1
ATOM 789 N N . ARG A 1 97 ? 7.042 -15.891 -25.740 1.00 55.56 97 ARG A N 1
ATOM 790 C CA . ARG A 1 97 ? 6.799 -16.071 -24.308 1.00 55.56 97 ARG A CA 1
ATOM 791 C C . ARG A 1 97 ? 6.284 -14.757 -23.737 1.00 55.56 97 ARG A C 1
ATOM 793 O O . ARG A 1 97 ? 7.022 -13.785 -23.577 1.00 55.56 97 ARG A O 1
ATOM 800 N N . VAL A 1 98 ? 4.993 -14.728 -23.424 1.00 56.56 98 VAL A N 1
ATOM 801 C CA . VAL A 1 98 ? 4.378 -13.678 -22.610 1.00 56.56 98 VAL A CA 1
ATOM 802 C C . VAL A 1 98 ? 5.073 -13.661 -21.246 1.00 56.56 98 VAL A C 1
ATOM 804 O O . VAL A 1 98 ? 4.808 -14.502 -20.394 1.00 56.56 98 VAL A O 1
ATOM 807 N N . ARG A 1 99 ? 6.000 -12.717 -21.043 1.00 71.12 99 ARG A N 1
ATOM 808 C CA . ARG A 1 99 ? 6.763 -12.601 -19.797 1.00 71.12 99 ARG A CA 1
ATOM 809 C C . ARG A 1 99 ? 6.085 -11.613 -18.853 1.00 71.12 99 ARG A C 1
ATOM 811 O O . ARG A 1 99 ? 5.907 -10.442 -19.190 1.00 71.12 99 ARG A O 1
ATOM 818 N N . TYR A 1 100 ? 5.710 -12.088 -17.671 1.00 82.12 100 TYR A N 1
ATOM 819 C CA . TYR A 1 100 ? 5.313 -11.223 -16.565 1.00 82.12 100 TYR A CA 1
ATOM 820 C C . TYR A 1 100 ? 6.556 -10.577 -15.947 1.00 82.12 100 TYR A C 1
ATOM 822 O O . TYR A 1 100 ? 7.596 -11.224 -15.814 1.00 82.12 100 TYR A O 1
ATOM 830 N N . LEU A 1 101 ? 6.456 -9.300 -15.576 1.00 87.50 101 LEU A N 1
ATOM 831 C CA . LEU A 1 101 ? 7.542 -8.571 -14.928 1.00 87.50 101 LEU A CA 1
ATOM 832 C C . LEU A 1 101 ? 7.360 -8.589 -13.404 1.00 87.50 101 LEU A C 1
ATOM 834 O O . LEU A 1 101 ? 6.224 -8.468 -12.935 1.00 87.50 101 LEU A O 1
ATOM 838 N N . PRO A 1 102 ? 8.449 -8.689 -12.622 1.00 91.31 102 PRO A N 1
ATOM 839 C CA . PRO A 1 102 ? 8.393 -8.537 -11.174 1.00 91.31 102 PRO A CA 1
ATOM 840 C C . PRO A 1 102 ? 7.808 -7.186 -10.756 1.00 91.31 102 PRO A C 1
ATOM 842 O O . PRO A 1 102 ? 8.177 -6.135 -11.286 1.00 91.31 102 PRO A O 1
ATOM 845 N N . LYS A 1 103 ? 6.904 -7.223 -9.780 1.00 94.94 103 LYS A N 1
ATOM 846 C CA . LYS A 1 103 ? 6.243 -6.071 -9.164 1.00 94.94 103 LYS A CA 1
ATOM 847 C C . LYS A 1 103 ? 6.193 -6.239 -7.650 1.00 94.94 103 LYS A C 1
ATOM 849 O O . LYS A 1 103 ? 6.352 -7.340 -7.115 1.00 94.94 103 LYS A O 1
ATOM 854 N N . ARG A 1 104 ? 5.963 -5.130 -6.955 1.00 96.44 104 ARG A N 1
ATOM 855 C CA . ARG A 1 104 ? 5.630 -5.111 -5.533 1.00 96.44 104 ARG A CA 1
ATOM 856 C C . ARG A 1 104 ? 4.167 -4.707 -5.399 1.00 96.44 104 ARG A C 1
ATOM 858 O O . ARG A 1 104 ? 3.818 -3.624 -5.851 1.00 96.44 104 ARG A O 1
ATOM 865 N N . LEU A 1 105 ? 3.349 -5.576 -4.815 1.00 97.12 105 LEU A N 1
ATOM 866 C CA . LEU A 1 105 ? 1.970 -5.273 -4.439 1.00 97.12 105 LEU A CA 1
ATOM 867 C C . LEU A 1 105 ? 1.974 -4.899 -2.962 1.00 97.12 105 LEU A C 1
ATOM 869 O O . LEU A 1 105 ? 2.477 -5.677 -2.152 1.00 97.12 105 LEU A O 1
ATOM 873 N N . ILE A 1 106 ? 1.475 -3.718 -2.623 1.00 97.69 106 ILE A N 1
ATOM 874 C CA . ILE A 1 106 ? 1.349 -3.250 -1.242 1.00 97.69 106 ILE A CA 1
ATOM 875 C C . ILE A 1 106 ? -0.095 -2.848 -0.992 1.00 97.69 106 ILE A C 1
ATOM 877 O O . ILE A 1 106 ? -0.693 -2.210 -1.850 1.00 97.69 106 ILE A O 1
ATOM 881 N N . SER A 1 107 ? -0.621 -3.215 0.169 1.00 97.62 107 SER A N 1
ATOM 882 C CA . SER A 1 107 ? -1.937 -2.830 0.661 1.00 97.62 107 SER A CA 1
ATOM 883 C C . SER A 1 107 ? -1.791 -2.046 1.966 1.00 97.62 107 SER A C 1
ATOM 885 O O . SER A 1 107 ? -1.062 -2.459 2.878 1.00 97.62 107 SER A O 1
ATOM 887 N N . TRP A 1 108 ? -2.481 -0.909 2.031 1.00 96.38 108 TRP A N 1
ATOM 888 C CA . TRP A 1 108 ? -2.693 -0.115 3.237 1.00 96.38 108 TRP A CA 1
ATOM 889 C C . TRP A 1 108 ? -4.186 -0.014 3.521 1.00 96.38 108 TRP A C 1
ATOM 891 O O . TRP A 1 108 ? -4.950 0.325 2.622 1.00 96.38 108 TRP A O 1
ATOM 901 N N . ILE A 1 109 ? -4.577 -0.220 4.776 1.00 96.00 109 ILE A N 1
ATOM 902 C CA . ILE A 1 109 ? -5.922 0.098 5.261 1.00 96.00 109 ILE A CA 1
ATOM 903 C C . ILE A 1 109 ? -5.834 1.423 6.014 1.00 96.00 109 ILE A C 1
ATOM 905 O O . ILE A 1 109 ? -5.061 1.538 6.968 1.00 96.00 109 ILE A O 1
ATOM 909 N N . VAL A 1 110 ? -6.576 2.429 5.557 1.00 94.56 110 VAL A N 1
ATOM 910 C CA . VAL A 1 110 ? -6.511 3.803 6.075 1.00 94.56 110 VAL A CA 1
ATOM 911 C C . VAL A 1 110 ? -7.897 4.420 6.201 1.00 94.56 110 VAL A C 1
ATOM 913 O O . VAL A 1 110 ? -8.848 3.961 5.574 1.00 94.56 110 VAL A O 1
ATOM 916 N N . GLU A 1 111 ? -8.005 5.480 6.998 1.00 92.50 111 GLU A N 1
ATOM 917 C CA . GLU A 1 111 ? -9.191 6.340 6.997 1.00 92.50 111 GLU A CA 1
ATOM 918 C C . GLU A 1 111 ? -9.287 7.119 5.675 1.00 92.50 111 GLU A C 1
ATOM 920 O O . GLU A 1 111 ? -8.258 7.476 5.097 1.00 92.50 111 GLU A O 1
ATOM 925 N N . GLU A 1 112 ? -10.505 7.437 5.230 1.00 90.12 112 GLU A N 1
ATOM 926 C CA . GLU A 1 112 ? -10.774 8.208 4.001 1.00 90.12 112 GLU A CA 1
ATOM 927 C C . GLU A 1 112 ? -9.925 9.489 3.915 1.00 90.12 112 GLU A C 1
ATOM 929 O O . GLU A 1 112 ? -9.336 9.807 2.884 1.00 90.12 112 GLU A O 1
ATOM 934 N N . THR A 1 113 ? -9.773 10.182 5.044 1.00 90.88 113 THR A N 1
ATOM 935 C CA . THR A 1 113 ? -8.993 11.422 5.180 1.00 90.88 113 THR A CA 1
ATOM 936 C C . THR A 1 113 ? -7.506 11.267 4.841 1.00 90.88 113 THR A C 1
ATOM 938 O O . THR A 1 113 ? -6.841 12.248 4.513 1.00 90.88 113 THR A O 1
ATOM 941 N N . HIS A 1 114 ? -6.973 10.046 4.898 1.00 92.81 114 HIS A N 1
ATOM 942 C CA . HIS A 1 114 ? -5.570 9.735 4.627 1.00 92.81 114 HIS A CA 1
ATOM 943 C C . HIS A 1 114 ? -5.329 9.182 3.217 1.00 92.81 114 HIS A C 1
ATOM 945 O O . HIS A 1 114 ? -4.169 9.022 2.828 1.00 92.81 114 HIS A O 1
ATOM 951 N N . VAL A 1 115 ? -6.385 8.915 2.440 1.00 94.06 115 VAL A N 1
ATOM 952 C CA . VAL A 1 115 ? -6.279 8.340 1.090 1.00 94.06 115 VAL A CA 1
ATOM 953 C C . VAL A 1 115 ? -5.502 9.268 0.163 1.00 94.06 115 VAL A C 1
ATOM 955 O O . VAL A 1 115 ? -4.479 8.862 -0.387 1.00 94.06 115 VAL A O 1
ATOM 958 N N . GLU A 1 116 ? -5.933 10.522 0.030 1.00 94.88 116 GLU A N 1
ATOM 959 C CA . GLU A 1 116 ? -5.300 11.482 -0.881 1.00 94.88 116 GLU A CA 1
ATOM 960 C C . GLU A 1 116 ? -3.827 11.766 -0.508 1.00 94.88 116 GLU A C 1
ATOM 962 O O . GLU A 1 116 ? -2.955 11.608 -1.370 1.00 94.88 116 GLU A O 1
ATOM 967 N N . PRO A 1 117 ? -3.475 12.060 0.767 1.00 95.00 117 PRO A N 1
ATOM 968 C CA . PRO A 1 117 ? -2.074 12.201 1.175 1.00 95.00 117 PRO A CA 1
ATOM 969 C C . PRO A 1 117 ? -1.208 10.973 0.864 1.00 95.00 117 PRO A C 1
ATOM 971 O O . PRO A 1 117 ? -0.054 11.114 0.447 1.00 95.00 117 PRO A O 1
ATOM 974 N N . LEU A 1 118 ? -1.745 9.764 1.063 1.00 96.25 118 LEU A N 1
ATOM 975 C CA . LEU A 1 118 ? -1.039 8.516 0.782 1.00 96.25 118 LEU A CA 1
ATOM 976 C C . LEU A 1 118 ? -0.811 8.329 -0.722 1.00 96.25 118 LEU A C 1
ATOM 978 O O . LEU A 1 118 ? 0.303 8.004 -1.139 1.00 96.25 118 LEU A O 1
ATOM 982 N N . VAL A 1 119 ? -1.839 8.562 -1.540 1.00 97.38 119 VAL A N 1
ATOM 983 C CA . VAL A 1 119 ? -1.763 8.457 -3.002 1.00 97.38 119 VAL A CA 1
ATOM 984 C C . VAL A 1 119 ? -0.716 9.422 -3.554 1.00 97.38 119 VAL A C 1
ATOM 986 O O . VAL A 1 119 ? 0.164 8.991 -4.304 1.00 97.38 119 VAL A O 1
ATOM 989 N N . GLN A 1 120 ? -0.735 10.688 -3.129 1.00 97.38 120 GLN A N 1
ATOM 990 C CA . GLN A 1 120 ? 0.250 11.679 -3.571 1.00 97.38 120 GLN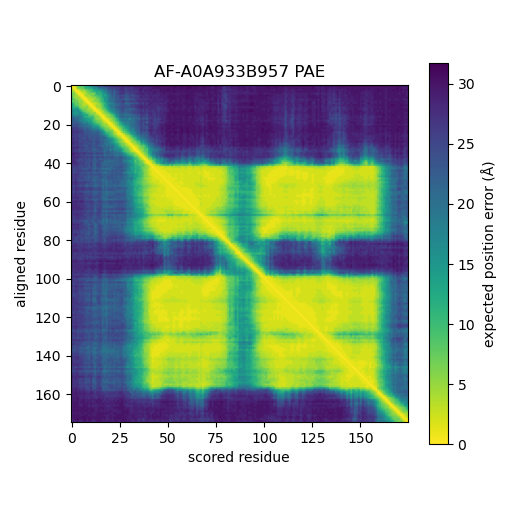 A CA 1
ATOM 991 C C . GLN A 1 120 ? 1.676 11.277 -3.187 1.00 97.38 120 GLN A C 1
ATOM 993 O O . GLN A 1 120 ? 2.568 11.265 -4.036 1.00 97.38 120 GLN A O 1
ATOM 998 N N . ALA A 1 121 ? 1.889 10.825 -1.949 1.00 96.62 121 ALA A N 1
ATOM 999 C CA . ALA A 1 121 ? 3.185 10.321 -1.503 1.00 96.62 121 ALA A CA 1
ATOM 1000 C C . ALA A 1 121 ? 3.699 9.134 -2.340 1.00 96.62 121 ALA A C 1
ATOM 1002 O O . ALA A 1 121 ? 4.898 9.043 -2.621 1.00 96.62 121 ALA A O 1
ATOM 1003 N N . ILE A 1 122 ? 2.817 8.217 -2.751 1.00 96.62 122 ILE A N 1
ATOM 1004 C CA . ILE A 1 122 ? 3.191 7.096 -3.624 1.00 96.62 122 ILE A CA 1
ATOM 1005 C C . ILE A 1 122 ? 3.552 7.614 -5.021 1.00 96.62 122 ILE A C 1
ATOM 1007 O O . ILE A 1 122 ? 4.569 7.186 -5.579 1.00 96.62 122 ILE A O 1
ATOM 1011 N N . ILE A 1 123 ? 2.761 8.536 -5.578 1.00 97.00 123 ILE A N 1
ATOM 1012 C CA . ILE A 1 123 ? 2.983 9.119 -6.909 1.00 97.00 123 ILE A CA 1
ATOM 1013 C C . ILE A 1 123 ? 4.322 9.856 -6.964 1.00 97.00 123 ILE A C 1
ATOM 1015 O O . ILE A 1 123 ? 5.119 9.564 -7.854 1.00 97.00 123 ILE A O 1
ATOM 1019 N N . GLU A 1 124 ? 4.608 10.737 -6.004 1.00 96.00 124 GLU A N 1
ATOM 1020 C CA . GLU A 1 124 ? 5.857 11.514 -5.922 1.00 96.00 124 GLU A CA 1
ATOM 1021 C C . GLU A 1 124 ? 7.109 10.633 -6.047 1.00 96.00 124 GLU A C 1
ATOM 1023 O O . GLU A 1 124 ? 8.084 10.995 -6.702 1.00 96.00 124 GLU A O 1
ATOM 1028 N N . VAL A 1 125 ? 7.087 9.450 -5.428 1.00 96.25 125 VAL A N 1
ATOM 1029 C CA . VAL A 1 125 ? 8.245 8.549 -5.387 1.00 96.25 125 VAL A CA 1
ATOM 1030 C C . VAL A 1 125 ? 8.323 7.634 -6.608 1.00 96.25 125 VAL A C 1
ATOM 1032 O O . VAL A 1 125 ? 9.420 7.238 -7.022 1.00 96.25 125 VAL A O 1
ATOM 1035 N N . ASN A 1 126 ? 7.178 7.233 -7.161 1.00 96.00 126 ASN A N 1
ATOM 1036 C CA . ASN A 1 126 ? 7.109 6.170 -8.163 1.00 96.00 126 ASN A CA 1
ATOM 1037 C C . ASN A 1 126 ? 6.944 6.681 -9.595 1.00 96.00 126 ASN A C 1
ATOM 1039 O O . ASN A 1 126 ? 7.340 5.967 -10.521 1.00 96.00 126 ASN A O 1
ATOM 1043 N N . ARG A 1 127 ? 6.404 7.887 -9.788 1.00 95.25 127 ARG A N 1
ATOM 1044 C CA . ARG A 1 127 ? 6.136 8.449 -11.111 1.00 95.25 127 ARG A CA 1
ATOM 1045 C C . ARG A 1 127 ? 7.441 8.817 -11.810 1.00 95.25 127 ARG A C 1
ATOM 1047 O O . ARG A 1 127 ? 8.194 9.665 -11.349 1.00 95.25 127 ARG A O 1
ATOM 1054 N N . THR A 1 128 ? 7.692 8.184 -12.948 1.00 91.69 128 THR A N 1
ATOM 1055 C CA . THR A 1 128 ? 8.753 8.572 -13.889 1.00 91.69 128 THR A CA 1
ATOM 1056 C C . THR A 1 128 ? 8.173 9.099 -15.198 1.00 91.69 128 THR A C 1
ATOM 1058 O O . THR A 1 128 ? 8.896 9.693 -15.989 1.00 91.69 128 THR A O 1
ATOM 1061 N N . GLY A 1 129 ? 6.872 8.878 -15.438 1.00 87.94 129 GLY A N 1
ATOM 1062 C CA . GLY A 1 129 ? 6.233 9.144 -16.728 1.00 87.94 129 GLY A CA 1
ATOM 1063 C C . GLY A 1 129 ? 6.477 8.032 -17.751 1.00 87.94 129 GLY A C 1
ATOM 1064 O O . GLY A 1 129 ? 5.944 8.086 -18.855 1.00 87.94 129 GLY A O 1
ATOM 1065 N N . GLY A 1 130 ? 7.263 7.013 -17.391 1.00 84.19 130 GLY A N 1
ATOM 1066 C CA . GLY A 1 130 ? 7.543 5.856 -18.225 1.00 84.19 130 GLY A CA 1
ATOM 1067 C C . GLY A 1 130 ? 6.534 4.721 -18.047 1.00 84.19 130 GLY A C 1
ATOM 1068 O O . GLY A 1 130 ? 5.903 4.544 -17.001 1.00 84.19 130 GLY A O 1
ATOM 1069 N N . VAL A 1 131 ? 6.435 3.881 -19.078 1.00 83.69 131 VAL A N 1
ATOM 1070 C CA . VAL A 1 131 ? 5.635 2.651 -19.032 1.00 83.69 131 VAL A CA 1
ATOM 1071 C C . VAL A 1 131 ? 6.125 1.756 -17.891 1.00 83.69 131 VAL A C 1
ATOM 1073 O O . VAL A 1 131 ? 7.310 1.443 -17.781 1.00 83.69 131 V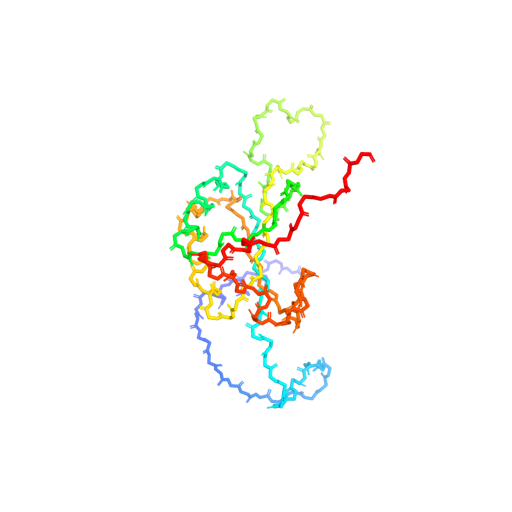AL A O 1
ATOM 1076 N N . GLY A 1 132 ? 5.189 1.287 -17.065 1.00 84.12 132 GLY A N 1
ATOM 1077 C CA . GLY A 1 132 ? 5.474 0.344 -15.985 1.00 84.12 132 GLY A CA 1
ATOM 1078 C C . GLY A 1 132 ? 5.687 0.957 -14.599 1.00 84.12 132 GLY A C 1
ATOM 1079 O O . GLY A 1 132 ? 6.031 0.184 -13.697 1.00 84.12 132 GLY A O 1
ATOM 1080 N N . ASP A 1 133 ? 5.435 2.263 -14.423 1.00 90.88 133 ASP A N 1
ATOM 1081 C CA . ASP A 1 133 ? 5.364 2.952 -13.119 1.00 90.88 133 ASP A CA 1
ATOM 1082 C C . ASP A 1 133 ? 4.497 2.187 -12.111 1.00 90.88 133 ASP A C 1
ATOM 1084 O O . ASP A 1 133 ? 4.926 1.955 -10.980 1.00 90.88 133 ASP A O 1
ATOM 1088 N N . GLY A 1 134 ? 3.338 1.693 -12.550 1.00 91.88 134 GLY A N 1
ATOM 1089 C CA . GLY A 1 134 ? 2.447 0.926 -11.693 1.00 91.88 134 GLY A CA 1
ATOM 1090 C C . GLY A 1 134 ? 0.994 1.346 -11.815 1.00 91.88 134 GLY A C 1
ATOM 1091 O O . GLY A 1 134 ? 0.625 2.051 -12.752 1.00 91.88 134 GLY A O 1
ATOM 1092 N N . LYS A 1 135 ? 0.179 0.886 -10.866 1.00 94.62 135 LYS A N 1
ATOM 1093 C CA . LYS A 1 135 ? -1.214 1.308 -10.670 1.00 94.62 135 LYS A CA 1
ATOM 1094 C C . LYS A 1 135 ? -1.532 1.362 -9.182 1.00 94.62 135 LYS A C 1
ATOM 1096 O O . LYS A 1 135 ? -0.960 0.589 -8.415 1.00 94.62 135 LYS A O 1
ATOM 1101 N N . ILE A 1 136 ? -2.447 2.249 -8.813 1.00 96.50 136 ILE A N 1
ATOM 1102 C CA . ILE A 1 136 ? -3.030 2.328 -7.475 1.00 96.50 136 ILE A CA 1
ATOM 1103 C C . ILE A 1 136 ? -4.523 2.028 -7.612 1.00 96.50 136 ILE A C 1
ATOM 1105 O O . ILE A 1 136 ? -5.161 2.511 -8.546 1.00 96.50 136 ILE A O 1
ATOM 1109 N N . PHE A 1 137 ? -5.054 1.214 -6.710 1.00 96.19 137 PHE A N 1
ATOM 1110 C CA . PHE A 1 137 ? -6.474 0.916 -6.583 1.00 96.19 137 PHE A CA 1
ATOM 1111 C C . PHE A 1 137 ? -6.940 1.360 -5.204 1.00 96.19 137 PHE A C 1
ATOM 1113 O O . PHE A 1 137 ? -6.198 1.224 -4.234 1.00 96.19 137 PHE A O 1
ATOM 1120 N N . ILE A 1 138 ? -8.157 1.885 -5.135 1.00 96.56 138 ILE A N 1
ATOM 1121 C CA . ILE A 1 138 ? -8.785 2.329 -3.894 1.00 96.56 138 ILE A CA 1
ATOM 1122 C C . ILE A 1 138 ? -10.101 1.569 -3.789 1.00 96.56 138 ILE A C 1
ATOM 1124 O O . ILE A 1 138 ? -10.926 1.650 -4.700 1.00 96.56 138 ILE A O 1
ATOM 1128 N N . LEU A 1 139 ? -10.266 0.798 -2.719 1.00 94.44 139 LEU A N 1
ATOM 1129 C CA . LEU A 1 139 ? -11.452 -0.016 -2.472 1.00 94.44 139 LEU A CA 1
ATOM 1130 C C . LEU A 1 139 ? -12.093 0.367 -1.130 1.00 94.44 139 LEU A C 1
ATOM 1132 O O . LEU A 1 139 ? -11.377 0.756 -0.205 1.00 94.44 139 LEU A O 1
ATOM 1136 N N . PRO A 1 140 ? -13.428 0.281 -0.999 1.00 94.56 140 PRO A N 1
ATOM 1137 C CA . PRO A 1 140 ? -14.096 0.438 0.289 1.00 94.56 140 PRO A CA 1
ATOM 1138 C C . PRO A 1 140 ? -13.757 -0.716 1.242 1.00 94.56 140 PRO A C 1
ATOM 1140 O O . PRO A 1 140 ? -13.699 -1.867 0.817 1.00 94.56 140 PRO A O 1
ATOM 1143 N N . VAL A 1 141 ? -13.572 -0.407 2.528 1.00 93.50 141 VAL A N 1
ATOM 1144 C CA . VAL A 1 141 ? -13.414 -1.399 3.602 1.00 93.50 141 VAL A CA 1
ATOM 1145 C C . VAL A 1 141 ? -14.544 -1.204 4.601 1.00 93.50 141 VAL A C 1
ATOM 1147 O O . VAL A 1 141 ? -14.637 -0.159 5.235 1.00 93.50 141 VAL A O 1
ATOM 1150 N N . GLU A 1 142 ? -15.405 -2.207 4.738 1.00 90.62 142 GLU A N 1
ATOM 1151 C CA . GLU A 1 142 ? -16.580 -2.125 5.615 1.00 90.62 142 GLU A CA 1
ATOM 1152 C C . GLU A 1 142 ? -16.192 -2.113 7.096 1.00 90.62 142 GLU A C 1
ATOM 1154 O O . GLU A 1 142 ? -16.689 -1.297 7.870 1.00 90.62 142 GLU A O 1
ATOM 1159 N N . GLU A 1 143 ? -15.262 -2.982 7.495 1.00 89.06 143 GLU A N 1
ATOM 1160 C CA . GLU A 1 143 ? -14.846 -3.112 8.886 1.00 89.06 143 GLU A CA 1
ATOM 1161 C C . GLU A 1 143 ? -13.369 -3.507 8.999 1.00 89.06 143 GLU A C 1
ATOM 1163 O O . GLU A 1 143 ? -12.770 -4.110 8.110 1.00 89.06 143 GLU A O 1
ATOM 1168 N N . THR A 1 144 ? -12.752 -3.156 10.124 1.00 90.88 144 THR A N 1
ATOM 1169 C CA . THR A 1 144 ? -11.427 -3.642 10.521 1.00 90.88 144 THR A CA 1
ATOM 1170 C C . THR A 1 144 ? -11.494 -4.088 11.969 1.00 90.88 144 THR A C 1
ATOM 1172 O O . THR A 1 144 ? -12.122 -3.417 12.780 1.00 90.88 144 THR A O 1
ATOM 1175 N N . ILE A 1 145 ? -10.852 -5.210 12.298 1.00 92.75 145 ILE A N 1
ATOM 1176 C CA . ILE A 1 145 ? -10.844 -5.775 13.650 1.00 92.75 145 ILE A CA 1
ATOM 1177 C C . ILE A 1 145 ? -9.401 -6.034 14.073 1.00 92.75 145 ILE A C 1
ATOM 1179 O O . ILE A 1 145 ? -8.650 -6.732 13.387 1.00 92.75 145 ILE A O 1
ATOM 1183 N N . ARG A 1 146 ? -9.000 -5.497 15.226 1.00 92.81 146 ARG A N 1
ATOM 1184 C CA . ARG A 1 146 ? -7.697 -5.783 15.828 1.00 92.81 146 ARG A CA 1
ATOM 1185 C C . ARG A 1 146 ? -7.787 -7.043 16.677 1.00 92.81 146 ARG A C 1
ATOM 1187 O O . ARG A 1 146 ? -8.373 -7.023 17.751 1.00 92.81 146 ARG A O 1
ATOM 1194 N N . LEU A 1 147 ? -7.098 -8.104 16.264 1.00 93.94 147 LEU A N 1
ATOM 1195 C CA . LEU A 1 147 ? -7.136 -9.399 16.960 1.00 93.94 147 LEU A CA 1
ATOM 1196 C C . LEU A 1 147 ? -6.723 -9.334 18.439 1.00 93.94 147 LEU A C 1
ATOM 1198 O O . LEU A 1 147 ? -7.311 -10.017 19.265 1.00 93.94 147 LEU A O 1
ATOM 1202 N N . ARG A 1 148 ? -5.721 -8.513 18.785 1.00 90.62 148 ARG A N 1
ATOM 1203 C CA . ARG A 1 148 ? -5.183 -8.449 20.156 1.00 90.62 148 ARG A CA 1
ATOM 1204 C C . ARG A 1 148 ? -6.155 -7.848 21.178 1.00 90.62 148 ARG A C 1
ATOM 1206 O O . ARG A 1 148 ? -6.095 -8.231 22.338 1.00 90.62 148 ARG A O 1
ATOM 1213 N N . THR A 1 149 ? -6.971 -6.875 20.780 1.00 92.56 149 THR A N 1
ATOM 1214 C CA . THR A 1 149 ? -7.817 -6.086 21.702 1.00 92.56 149 THR A CA 1
ATOM 1215 C C . THR A 1 149 ? -9.308 -6.212 21.405 1.00 92.56 149 THR A C 1
ATOM 1217 O O . THR A 1 149 ? -10.122 -5.870 22.252 1.00 92.56 149 THR A O 1
ATOM 1220 N N 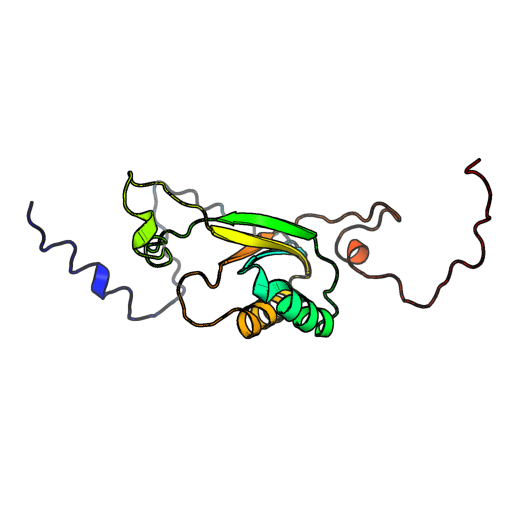. GLY A 1 150 ? -9.678 -6.687 20.215 1.00 90.00 150 GLY A N 1
ATOM 1221 C CA . GLY A 1 150 ? -11.054 -6.662 19.735 1.00 90.00 150 GLY A CA 1
ATOM 1222 C C . GLY A 1 150 ? -11.512 -5.292 19.226 1.00 90.00 150 GLY A C 1
ATOM 1223 O O . GLY A 1 150 ? -12.682 -5.171 18.870 1.00 90.00 150 GLY A O 1
ATOM 1224 N N . ASP A 1 151 ? -10.628 -4.282 19.156 1.00 88.31 151 ASP A N 1
ATOM 1225 C CA . ASP A 1 151 ? -10.976 -2.955 18.624 1.00 88.31 151 ASP A CA 1
ATOM 1226 C C . ASP A 1 151 ? -11.534 -3.081 17.203 1.00 88.31 151 ASP A C 1
ATOM 1228 O O . ASP A 1 151 ? -11.015 -3.860 16.396 1.00 88.31 151 ASP A O 1
ATOM 1232 N N . ARG A 1 152 ? -12.552 -2.276 16.886 1.00 88.50 152 ARG A N 1
ATOM 1233 C CA . ARG A 1 152 ? -13.245 -2.285 15.592 1.00 88.50 152 ARG A CA 1
ATOM 1234 C C . ARG A 1 152 ? -13.127 -0.952 14.856 1.00 88.50 152 ARG A C 1
ATOM 1236 O O . ARG A 1 152 ? -12.882 0.092 15.462 1.00 88.50 152 ARG A O 1
ATOM 1243 N N . GLY A 1 153 ? -13.313 -0.989 13.540 1.00 88.81 153 GLY A N 1
ATOM 1244 C CA . GLY A 1 153 ? -13.328 0.189 12.675 1.00 88.81 153 GLY A CA 1
ATOM 1245 C C . GLY A 1 153 ? -12.024 0.990 12.747 1.00 88.81 153 GLY A C 1
ATOM 1246 O O . GLY A 1 153 ? -10.929 0.430 12.748 1.00 88.81 153 GLY A O 1
ATOM 1247 N N . THR A 1 154 ? -12.128 2.317 12.830 1.00 87.19 154 THR A N 1
ATOM 1248 C CA . THR A 1 154 ? -10.962 3.218 12.883 1.00 87.19 154 THR A CA 1
ATOM 1249 C C . THR A 1 154 ? -10.115 3.025 14.144 1.00 87.19 154 THR A C 1
ATOM 1251 O O . THR A 1 154 ? -8.891 3.158 14.091 1.00 87.19 154 THR A O 1
ATOM 1254 N N . ALA A 1 155 ? -10.715 2.628 15.274 1.00 86.44 155 ALA A N 1
ATOM 1255 C CA . ALA A 1 155 ? -9.981 2.334 16.507 1.00 86.44 155 ALA A CA 1
ATOM 1256 C C . ALA A 1 155 ? -8.986 1.174 16.320 1.00 86.44 155 ALA A C 1
ATOM 1258 O O . ALA A 1 155 ? -7.877 1.211 16.857 1.00 86.44 155 ALA A O 1
ATOM 1259 N N . ALA A 1 156 ? -9.328 0.202 15.469 1.00 88.50 156 ALA A N 1
ATOM 1260 C CA . ALA A 1 156 ? -8.457 -0.918 15.127 1.00 88.50 156 ALA A CA 1
ATOM 1261 C C . ALA A 1 156 ? -7.183 -0.494 14.371 1.00 88.50 156 ALA A C 1
ATOM 1263 O O . ALA A 1 156 ? -6.175 -1.208 14.424 1.00 88.50 156 ALA A O 1
ATOM 1264 N N . LEU A 1 157 ? -7.188 0.670 13.708 1.00 85.38 157 LEU A N 1
ATOM 1265 C CA . LEU A 1 157 ? -6.026 1.218 12.999 1.00 85.38 157 LEU A CA 1
ATOM 1266 C C . LEU A 1 157 ? -5.106 2.056 13.893 1.00 85.38 157 LEU A C 1
ATOM 1268 O O . LEU A 1 157 ? -3.910 2.158 13.624 1.00 85.38 157 LEU A O 1
ATOM 1272 N N . ARG A 1 158 ? -5.623 2.631 14.983 1.00 79.12 158 ARG A N 1
ATOM 1273 C CA . ARG A 1 158 ? -4.855 3.531 15.856 1.00 79.12 158 ARG A CA 1
ATOM 1274 C C . ARG A 1 158 ? -3.763 2.773 16.594 1.00 79.12 158 ARG A C 1
ATOM 1276 O O . ARG A 1 158 ? -4.072 1.913 17.416 1.00 79.12 158 ARG A O 1
ATOM 1283 N N . SER A 1 159 ? -2.490 3.074 16.350 1.00 63.28 159 SER A N 1
ATOM 1284 C CA . SER A 1 159 ? -1.422 2.572 17.220 1.00 63.28 159 SER A CA 1
ATOM 1285 C C . SER A 1 159 ? -1.712 3.018 18.654 1.00 63.28 159 SER A C 1
ATOM 1287 O O . SER A 1 159 ? -1.968 4.204 18.869 1.00 63.28 159 SER A O 1
ATOM 1289 N N . ALA A 1 160 ? -1.676 2.096 19.622 1.00 48.81 160 ALA A N 1
ATOM 1290 C CA . ALA A 1 160 ? -1.668 2.485 21.031 1.00 48.81 160 ALA A CA 1
ATOM 1291 C C . ALA A 1 160 ? -0.556 3.533 21.244 1.00 48.81 160 ALA A C 1
ATOM 1293 O O . ALA A 1 160 ? 0.482 3.430 20.575 1.00 48.81 160 ALA A O 1
ATOM 1294 N N . PRO A 1 161 ? -0.758 4.553 22.098 1.00 39.44 161 PRO A N 1
ATOM 1295 C CA . PRO A 1 161 ? 0.294 5.514 22.388 1.00 39.44 161 PRO A CA 1
ATOM 1296 C C . PRO A 1 161 ? 1.554 4.748 22.798 1.00 39.44 161 PRO A C 1
ATOM 1298 O O . PRO A 1 161 ? 1.519 3.877 23.667 1.00 39.44 161 PRO A O 1
ATOM 1301 N N . VAL A 1 162 ? 2.666 5.042 22.123 1.00 43.84 162 VAL A N 1
ATOM 1302 C CA . VAL A 1 162 ? 3.993 4.586 22.539 1.00 43.84 162 VAL A CA 1
ATOM 1303 C C . VAL A 1 162 ? 4.260 5.273 23.880 1.00 43.84 162 VAL A C 1
ATOM 1305 O O . VAL A 1 162 ? 4.667 6.430 23.900 1.00 43.84 162 VAL A O 1
ATOM 1308 N N . GLY A 1 163 ? 3.904 4.619 24.988 1.00 36.72 163 GLY A N 1
ATOM 1309 C CA . GLY A 1 163 ? 3.941 5.233 26.318 1.00 36.72 163 GLY A CA 1
ATOM 1310 C C . GLY A 1 163 ? 3.332 4.417 27.459 1.00 36.72 163 GLY A C 1
ATOM 1311 O O . GLY A 1 163 ? 3.775 4.581 28.587 1.00 36.72 163 GLY A O 1
ATOM 1312 N N . GLU A 1 164 ? 2.410 3.487 27.203 1.00 35.59 164 GLU A N 1
ATOM 1313 C CA . GLU A 1 164 ? 1.989 2.510 28.220 1.00 35.59 164 GLU A CA 1
ATOM 1314 C C . GLU A 1 164 ? 2.627 1.157 27.926 1.00 35.59 164 GLU A C 1
ATOM 1316 O O . GLU A 1 164 ? 2.047 0.242 27.341 1.00 35.59 164 GLU A O 1
ATOM 1321 N N . THR A 1 165 ? 3.893 1.052 28.326 1.00 38.00 165 THR A N 1
ATOM 1322 C CA . THR A 1 165 ? 4.495 -0.238 28.639 1.00 38.00 165 THR A CA 1
ATOM 1323 C C . THR A 1 165 ? 3.596 -0.899 29.678 1.00 38.00 165 THR A C 1
ATOM 1325 O O . THR A 1 165 ? 3.493 -0.412 30.802 1.00 38.00 165 THR A O 1
ATOM 1328 N N . LEU A 1 166 ? 2.964 -2.015 29.314 1.00 43.97 166 LEU A N 1
ATOM 1329 C CA . LEU A 1 166 ? 2.469 -2.989 30.280 1.00 43.97 166 LEU A CA 1
ATOM 1330 C C . LEU A 1 166 ? 3.680 -3.523 31.058 1.00 43.97 166 LEU A C 1
ATOM 1332 O O . LEU A 1 166 ? 4.238 -4.573 30.745 1.00 43.97 166 LEU A O 1
ATOM 1336 N N . VAL A 1 167 ? 4.124 -2.768 32.061 1.00 44.62 167 VAL A N 1
ATOM 1337 C CA . VAL A 1 167 ? 4.920 -3.294 33.162 1.00 44.62 167 VAL A CA 1
ATOM 1338 C C . VAL A 1 167 ? 3.936 -4.098 34.002 1.00 44.62 167 VAL A C 1
ATOM 1340 O O . VAL A 1 167 ? 3.238 -3.547 34.844 1.00 44.62 167 VAL A O 1
ATOM 1343 N N . GLY A 1 168 ? 3.817 -5.393 33.709 1.00 44.84 168 GLY A N 1
ATOM 1344 C CA . GLY A 1 168 ? 3.023 -6.310 34.525 1.00 44.84 168 GLY A CA 1
ATOM 1345 C C . GLY A 1 168 ? 2.143 -7.270 33.737 1.00 44.84 168 GLY A C 1
ATOM 1346 O O . GLY A 1 168 ? 0.927 -7.236 33.866 1.00 44.84 168 GLY A O 1
ATOM 1347 N N . ALA A 1 169 ? 2.741 -8.173 32.965 1.00 41.09 169 ALA A N 1
ATOM 1348 C CA . ALA A 1 169 ? 2.126 -9.471 32.696 1.00 41.09 169 ALA A CA 1
ATOM 1349 C C . ALA A 1 169 ? 3.243 -10.511 32.553 1.00 41.09 169 ALA A C 1
ATOM 1351 O O . ALA A 1 169 ? 3.954 -10.567 31.555 1.00 41.09 169 ALA A O 1
ATOM 1352 N N . ASN A 1 170 ? 3.426 -11.234 33.654 1.00 39.66 170 ASN A N 1
ATOM 1353 C CA . ASN A 1 170 ? 4.424 -12.246 33.971 1.00 39.66 170 ASN A CA 1
ATOM 1354 C C . ASN A 1 170 ? 5.016 -13.067 32.812 1.00 39.66 170 ASN A C 1
ATOM 1356 O O . ASN A 1 170 ? 4.313 -13.699 32.027 1.00 39.66 170 ASN A O 1
ATOM 1360 N N . HIS A 1 171 ? 6.346 -13.179 32.862 1.00 43.06 171 HIS A N 1
ATOM 1361 C CA . HIS A 1 171 ? 7.099 -14.357 32.447 1.00 43.06 171 HIS A CA 1
ATOM 1362 C C . HIS A 1 171 ? 6.548 -15.611 33.145 1.00 43.06 171 HIS A C 1
ATOM 1364 O O . HIS A 1 171 ? 6.829 -15.831 34.320 1.00 43.06 171 HIS A O 1
ATOM 1370 N N . ALA A 1 172 ? 5.808 -16.447 32.425 1.00 43.88 172 ALA A N 1
ATOM 1371 C CA . ALA A 1 172 ? 5.718 -17.883 32.674 1.00 43.88 172 ALA A CA 1
ATOM 1372 C C . ALA A 1 172 ? 5.071 -18.564 31.462 1.00 43.88 172 ALA A C 1
ATOM 1374 O O . ALA A 1 172 ? 4.141 -18.020 30.878 1.00 43.88 172 ALA A O 1
ATOM 1375 N N . ALA A 1 173 ? 5.540 -19.772 31.151 1.00 39.41 173 ALA A N 1
ATOM 1376 C CA . ALA A 1 173 ? 5.017 -20.705 30.149 1.00 39.41 173 ALA A CA 1
ATOM 1377 C C . ALA A 1 173 ? 5.450 -20.478 28.691 1.00 39.41 173 ALA A C 1
ATOM 1379 O O . ALA A 1 173 ? 4.642 -20.106 27.853 1.00 39.41 173 ALA A O 1
ATOM 1380 N N . TRP A 1 174 ? 6.719 -20.799 28.411 1.00 39.84 174 TRP A N 1
ATOM 1381 C CA . TRP A 1 174 ? 7.110 -21.706 27.318 1.00 39.84 174 TRP A CA 1
ATOM 1382 C C . TRP A 1 174 ? 8.388 -22.446 27.760 1.00 39.84 174 TRP A C 1
ATOM 1384 O O . TRP A 1 174 ? 9.500 -21.984 27.506 1.00 39.84 174 TRP A O 1
ATOM 1394 N N . GLN A 1 175 ? 8.207 -23.535 28.515 1.00 37.06 175 GLN A N 1
ATOM 1395 C CA . GLN A 1 175 ? 9.122 -24.684 28.528 1.00 37.06 175 GLN A CA 1
ATOM 1396 C C . GLN A 1 175 ? 8.493 -25.763 27.654 1.00 37.06 175 GLN A C 1
ATOM 1398 O O . GLN A 1 175 ? 7.250 -25.898 27.741 1.00 37.06 175 GLN A O 1
#